Protein AF-A0A0L8GJ36-F1 (afdb_monomer_lite)

Secondary structure (DSSP, 8-state):
------GGG---HHHHHTTSPPHHHHHHHHHHHHHHHHHH-TTSTHHHHTT---S---PPSSPPPPPHHHHHHHHHT-S-HHHHHHHHHHTTSSHHHHHTTS-----

Sequence (107 aa):
MALNVTRRAHLTNEQLYQDLSKVTEKIQQRRMRIAGHCIRHSEEPVCQLVLWQSVEGRISKGRKWLTYVENLLQDSGMANIDKLRACIGDCVNTYMHACMYVVPDWI

pLDDT: mean 77.27, std 16.61, range [36.62, 91.94]

Radius of gyration: 18.23 Å; chains: 1; bounding box: 42×33×50 Å

Foldseek 3Di:
DDDPDDVVVVDDPCRVVPPDDDVVLVVLVVLLVVLLVLCVPVVDPVVVVSQDDDPDDDDDPDDDDQDSNNSNCVSVVHPDSVVSSVCSPVPPDPVCVVPVVPDDDDD

Organism: Octopus bimaculoides (NCBI:txid37653)

Structure (mmCIF, N/CA/C/O backbone):
data_AF-A0A0L8GJ36-F1
#
_entry.id   AF-A0A0L8GJ36-F1
#
loop_
_atom_site.group_PDB
_atom_site.id
_atom_site.type_symbol
_atom_site.label_atom_id
_atom_site.label_alt_id
_atom_site.label_comp_id
_atom_site.label_asym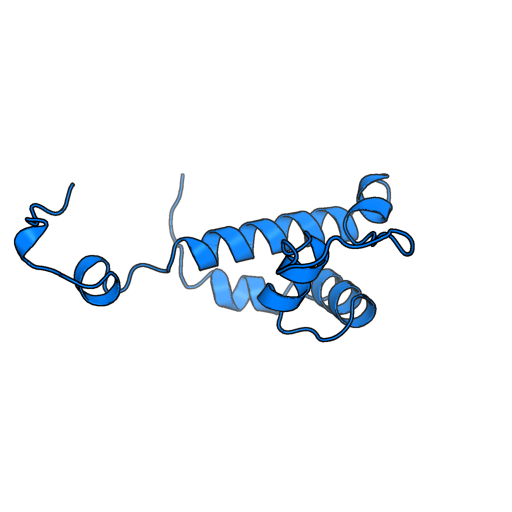_id
_atom_site.label_entity_id
_atom_site.label_seq_id
_atom_site.pdbx_PDB_ins_code
_atom_site.Cartn_x
_atom_site.Cartn_y
_atom_site.Cartn_z
_atom_site.occupancy
_atom_site.B_iso_or_equiv
_atom_site.auth_seq_id
_atom_site.auth_comp_id
_atom_site.auth_asym_id
_atom_site.auth_atom_id
_atom_site.pdbx_PDB_model_num
ATOM 1 N N . MET A 1 1 ? -19.672 17.802 11.481 1.00 48.66 1 MET A N 1
ATOM 2 C CA . MET A 1 1 ? -20.055 17.837 12.911 1.00 48.66 1 MET A CA 1
ATOM 3 C C . MET A 1 1 ? -19.274 16.757 13.645 1.00 48.66 1 MET A C 1
ATOM 5 O O . MET A 1 1 ? -19.136 15.677 13.089 1.00 48.66 1 MET A O 1
ATOM 9 N N . ALA A 1 2 ? -18.708 17.041 14.821 1.00 59.94 2 ALA A N 1
ATOM 10 C CA . ALA A 1 2 ? -17.984 16.042 15.612 1.00 59.94 2 ALA A CA 1
ATOM 11 C C . ALA A 1 2 ? -18.975 15.212 16.444 1.00 59.94 2 ALA A C 1
ATOM 13 O O . ALA A 1 2 ? -19.874 15.778 17.067 1.00 59.94 2 ALA A O 1
ATOM 14 N N . LEU A 1 3 ? -18.829 13.884 16.438 1.00 68.31 3 LEU A N 1
ATOM 15 C CA . LEU A 1 3 ? -19.653 12.979 17.241 1.00 68.31 3 LEU A CA 1
ATOM 16 C C . LEU A 1 3 ? -19.346 13.253 18.723 1.00 68.31 3 LEU A C 1
ATOM 18 O O . LEU A 1 3 ? -18.206 13.100 19.157 1.00 68.31 3 LEU A O 1
ATOM 22 N N . ASN A 1 4 ? -20.336 13.714 19.489 1.00 78.69 4 ASN A N 1
ATOM 23 C CA . ASN A 1 4 ? -20.180 14.118 20.891 1.00 78.69 4 ASN A CA 1
ATOM 24 C C . ASN A 1 4 ? -20.093 12.892 21.821 1.00 78.69 4 ASN A C 1
ATOM 26 O O . ASN A 1 4 ? -20.964 12.656 22.657 1.00 78.69 4 ASN A O 1
ATOM 30 N N . VAL A 1 5 ? -19.078 12.053 21.609 1.00 79.00 5 VAL A N 1
ATOM 31 C CA . VAL A 1 5 ? -18.932 10.748 22.261 1.00 79.00 5 VAL A CA 1
ATOM 32 C C . VAL A 1 5 ? -17.752 10.760 23.216 1.00 79.00 5 VAL A C 1
ATOM 34 O O . VAL A 1 5 ? -16.636 11.149 22.876 1.00 79.00 5 VAL A O 1
ATOM 37 N N . THR A 1 6 ? -18.002 10.315 24.445 1.00 81.25 6 THR A N 1
ATOM 38 C CA . THR A 1 6 ? -16.988 10.286 25.501 1.00 81.25 6 THR A CA 1
ATOM 39 C C . THR A 1 6 ? -16.159 9.007 25.388 1.00 81.25 6 THR A C 1
ATOM 41 O O . THR A 1 6 ? -16.717 7.915 25.336 1.00 81.25 6 THR A O 1
ATOM 44 N N . ARG A 1 7 ? -14.821 9.106 25.445 1.00 76.94 7 ARG A N 1
ATOM 45 C CA . ARG A 1 7 ? -13.879 7.959 25.383 1.00 76.94 7 ARG A CA 1
ATOM 46 C C . ARG A 1 7 ? -14.229 6.808 26.341 1.00 76.94 7 ARG A C 1
ATOM 48 O O . ARG A 1 7 ? -13.999 5.649 26.015 1.00 76.94 7 ARG A O 1
ATOM 55 N N . ARG A 1 8 ? -14.801 7.134 27.508 1.00 81.94 8 ARG A N 1
ATOM 56 C CA . ARG A 1 8 ? -15.252 6.177 28.538 1.00 81.94 8 ARG A CA 1
ATOM 57 C C . ARG A 1 8 ? -16.319 5.194 28.046 1.00 81.94 8 ARG A C 1
ATOM 59 O O . ARG A 1 8 ? -16.503 4.166 28.677 1.00 81.94 8 ARG A O 1
ATOM 66 N N . ALA A 1 9 ? -17.003 5.493 26.943 1.00 83.69 9 ALA A N 1
ATOM 67 C CA . ALA A 1 9 ? -17.990 4.600 26.350 1.00 83.69 9 ALA A CA 1
ATOM 68 C C . ALA A 1 9 ? -17.364 3.380 25.643 1.00 83.69 9 ALA A C 1
ATOM 70 O O . ALA A 1 9 ? -18.102 2.480 25.268 1.00 83.69 9 ALA A O 1
ATOM 71 N N . HIS A 1 10 ? -16.032 3.343 25.456 1.00 82.56 10 HIS A N 1
ATOM 72 C CA . HIS A 1 10 ? -15.301 2.215 24.853 1.00 82.56 10 HIS A CA 1
ATOM 73 C C . HIS A 1 10 ? -15.920 1.692 23.541 1.00 82.56 10 HIS A C 1
ATOM 75 O O . HIS A 1 10 ? -15.911 0.494 23.268 1.00 82.56 10 HIS A O 1
ATOM 81 N N . LEU A 1 11 ? -16.452 2.601 22.720 1.00 86.62 11 LEU A N 1
ATOM 82 C CA . LEU A 1 11 ? -17.079 2.251 21.449 1.00 86.62 11 LEU A CA 1
ATOM 83 C C . LEU A 1 11 ? -16.032 1.794 20.433 1.00 86.62 11 LEU A C 1
ATOM 85 O O . LEU A 1 11 ? -14.940 2.360 20.337 1.00 86.62 11 LEU A O 1
ATOM 89 N N . THR A 1 12 ? -16.388 0.781 19.653 1.00 85.69 12 THR A N 1
ATOM 90 C CA . THR A 1 12 ? -15.574 0.302 18.533 1.00 85.69 12 THR A CA 1
ATOM 91 C C . THR A 1 12 ? -15.684 1.245 17.331 1.00 85.69 12 THR A C 1
ATOM 93 O O . THR A 1 12 ? -16.654 1.991 17.192 1.00 85.69 12 THR A O 1
ATOM 96 N N . ASN A 1 13 ? -14.702 1.199 16.422 1.00 82.50 13 ASN A N 1
ATOM 97 C CA . ASN A 1 13 ? -14.745 1.990 15.184 1.00 82.50 13 ASN A CA 1
ATOM 98 C C . ASN A 1 13 ? -15.981 1.662 14.333 1.00 82.50 13 ASN A C 1
ATOM 100 O O . ASN A 1 13 ? -16.534 2.556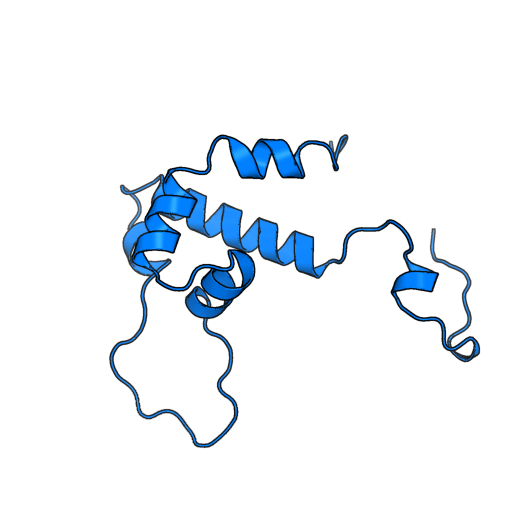 13.705 1.00 82.50 13 ASN A O 1
ATOM 104 N N . GLU A 1 14 ? -16.426 0.405 14.344 1.00 83.69 14 GLU A N 1
ATOM 105 C CA . GLU A 1 14 ? -17.626 -0.044 13.628 1.00 83.69 14 GLU A CA 1
ATOM 106 C C . GLU A 1 14 ? -18.887 0.610 14.202 1.00 83.69 14 GLU A C 1
ATOM 108 O O . GLU A 1 14 ? -19.722 1.107 13.459 1.00 83.69 14 GLU A O 1
ATOM 113 N N . GLN A 1 15 ? -18.988 0.720 15.527 1.00 83.94 15 GLN A N 1
ATOM 114 C CA . GLN A 1 15 ? -20.112 1.399 16.179 1.00 83.94 15 GLN A CA 1
ATOM 115 C C . GLN A 1 15 ? -20.088 2.919 15.982 1.00 83.94 15 GLN A C 1
ATOM 117 O O . GLN A 1 15 ? -21.141 3.549 15.911 1.00 83.94 15 GLN A O 1
ATOM 122 N N . LEU A 1 16 ? -18.893 3.513 15.930 1.00 84.75 16 LEU A N 1
ATOM 123 C CA . LEU A 1 16 ? -18.717 4.961 15.829 1.00 84.75 16 LEU A CA 1
ATOM 124 C C . LEU A 1 16 ? -18.950 5.482 14.407 1.00 84.75 16 LEU A C 1
ATOM 126 O O . LEU A 1 16 ? -19.537 6.547 14.234 1.00 84.75 16 LEU A O 1
ATOM 130 N N . TYR A 1 17 ? -18.455 4.749 13.412 1.00 82.69 17 TYR A N 1
ATOM 131 C CA . TYR A 1 17 ? -18.440 5.180 12.017 1.00 82.69 17 TYR A CA 1
ATOM 132 C C . TYR A 1 17 ? -19.464 4.446 11.143 1.00 82.69 17 TYR A C 1
ATOM 134 O O . TYR A 1 17 ? -19.770 4.947 10.066 1.00 82.69 17 TYR A O 1
ATOM 142 N N . GLN A 1 18 ? -20.037 3.332 11.617 1.00 85.75 18 GLN A N 1
ATOM 143 C CA . GLN A 1 18 ? -21.103 2.576 10.947 1.00 85.75 18 GLN A CA 1
ATOM 144 C C . GLN A 1 18 ? -20.765 2.313 9.470 1.00 85.75 18 GLN A C 1
ATOM 146 O O . GLN A 1 18 ? -19.810 1.594 9.184 1.00 85.75 18 GLN A O 1
ATOM 151 N N . ASP A 1 19 ? -21.503 2.943 8.555 1.00 82.25 19 ASP A N 1
ATOM 152 C CA . ASP A 1 19 ? -21.424 2.734 7.106 1.00 82.25 19 ASP A CA 1
ATOM 153 C C . ASP A 1 19 ? -20.260 3.473 6.426 1.00 82.25 19 ASP A C 1
ATOM 155 O O . ASP A 1 19 ? -20.052 3.351 5.217 1.00 82.25 19 ASP A O 1
ATOM 159 N N . LEU A 1 20 ? -19.482 4.267 7.168 1.00 84.19 20 LEU A N 1
ATOM 160 C CA . LEU A 1 20 ? -18.322 4.950 6.603 1.00 84.19 20 LEU A CA 1
ATOM 161 C C . LEU A 1 20 ? -17.218 3.941 6.270 1.00 84.19 20 LEU A C 1
ATOM 163 O O . LEU A 1 20 ? -16.653 3.283 7.147 1.00 84.19 20 LEU A O 1
ATOM 167 N N . SER A 1 21 ? -16.848 3.910 4.988 1.00 81.81 21 SER A N 1
ATOM 168 C CA . SER A 1 21 ? -15.689 3.173 4.477 1.00 81.81 21 SER A CA 1
ATOM 169 C C . SER A 1 21 ? -14.445 3.457 5.315 1.00 81.81 21 SER A C 1
ATOM 171 O O . SER A 1 21 ? -14.154 4.617 5.648 1.00 81.81 21 SER A O 1
ATOM 173 N N . LYS A 1 22 ? -13.661 2.420 5.617 1.00 84.06 22 LYS A N 1
ATOM 174 C CA . LYS A 1 22 ? -12.440 2.588 6.410 1.00 84.06 22 LYS A CA 1
ATOM 175 C C . LYS A 1 22 ? -11.464 3.492 5.658 1.00 84.06 22 LYS A C 1
ATOM 177 O O . LYS A 1 22 ? -11.268 3.357 4.455 1.00 84.06 22 LYS A O 1
ATOM 182 N N . VAL A 1 23 ? -10.755 4.365 6.379 1.00 87.12 23 VAL A N 1
ATOM 183 C CA . VAL A 1 23 ? -9.701 5.217 5.782 1.00 87.12 23 VAL A CA 1
ATOM 184 C C . VAL A 1 23 ? -8.663 4.375 5.032 1.00 87.12 23 VAL A C 1
ATOM 186 O O . VAL A 1 23 ? -8.136 4.807 4.007 1.00 87.12 23 VAL A O 1
ATOM 189 N N . THR A 1 24 ? -8.413 3.153 5.508 1.00 87.12 24 THR A N 1
ATOM 190 C CA . THR A 1 24 ? -7.555 2.177 4.839 1.00 87.12 24 THR A CA 1
ATOM 191 C C . THR A 1 24 ? -7.992 1.931 3.398 1.00 87.12 24 THR A C 1
ATOM 193 O O . THR A 1 24 ? -7.144 2.022 2.524 1.00 87.12 24 THR A O 1
ATOM 196 N N . GLU A 1 25 ? -9.281 1.748 3.109 1.00 86.56 25 GLU A N 1
ATOM 197 C CA . GLU A 1 25 ? -9.774 1.528 1.739 1.00 86.56 25 GLU A CA 1
ATOM 198 C C . GLU A 1 25 ? -9.416 2.702 0.821 1.00 86.56 25 GLU A C 1
ATOM 200 O O . GLU A 1 25 ? -8.913 2.513 -0.284 1.00 86.56 25 GLU A O 1
ATOM 205 N N . LYS A 1 26 ? -9.556 3.939 1.312 1.00 87.06 26 LYS A N 1
ATOM 206 C CA . LYS A 1 26 ? -9.166 5.140 0.560 1.00 87.06 26 LYS A CA 1
ATOM 207 C C . LYS A 1 26 ? -7.657 5.204 0.308 1.00 87.06 26 LYS A C 1
ATOM 209 O O . LYS A 1 26 ? -7.225 5.664 -0.750 1.00 87.06 26 LYS A O 1
ATOM 214 N N . ILE A 1 27 ? -6.841 4.755 1.262 1.00 90.31 27 ILE A N 1
ATOM 215 C CA . ILE A 1 27 ? -5.384 4.651 1.093 1.00 90.31 27 ILE A CA 1
ATOM 216 C C . ILE A 1 27 ? -5.052 3.593 0.033 1.00 90.31 27 ILE A C 1
ATOM 218 O O . ILE A 1 27 ? -4.263 3.877 -0.868 1.00 90.31 27 ILE A O 1
ATOM 222 N N . GLN A 1 28 ? -5.687 2.421 0.091 1.00 90.00 28 GLN A N 1
ATOM 223 C CA . GLN A 1 28 ? -5.509 1.335 -0.878 1.00 90.00 28 GLN A CA 1
ATOM 224 C C . GLN A 1 28 ? -5.874 1.790 -2.293 1.00 90.00 28 GLN A C 1
ATOM 226 O O . GLN A 1 28 ? -5.067 1.675 -3.216 1.00 90.00 28 GLN A O 1
ATOM 231 N N . GLN A 1 29 ? -7.035 2.431 -2.451 1.00 87.06 29 GLN A N 1
ATOM 232 C CA . GLN A 1 29 ? -7.479 3.013 -3.719 1.00 87.06 29 GLN A CA 1
ATOM 233 C C . GLN A 1 29 ? -6.469 4.020 -4.280 1.00 87.06 29 GLN A C 1
ATOM 235 O O . GLN A 1 29 ? -6.141 3.981 -5.466 1.00 87.06 29 GLN A O 1
ATOM 240 N N . ARG A 1 30 ? -5.938 4.920 -3.441 1.00 89.62 30 ARG A N 1
ATOM 241 C CA . ARG A 1 30 ? -4.934 5.909 -3.865 1.00 89.62 30 ARG A CA 1
ATOM 242 C C . ARG A 1 30 ? -3.630 5.249 -4.307 1.00 89.62 30 ARG A C 1
ATOM 244 O O . ARG A 1 30 ? -3.088 5.644 -5.337 1.00 89.62 30 ARG A O 1
ATOM 251 N N . ARG A 1 31 ? -3.151 4.236 -3.573 1.00 91.50 31 ARG A N 1
ATOM 252 C CA . ARG A 1 31 ? -1.952 3.470 -3.949 1.00 91.50 31 ARG A CA 1
ATOM 253 C C . ARG A 1 31 ? -2.133 2.799 -5.308 1.00 91.50 31 ARG A C 1
ATOM 255 O O . ARG A 1 31 ? -1.288 2.990 -6.179 1.00 91.50 31 ARG A O 1
ATOM 262 N N . MET A 1 32 ? -3.258 2.114 -5.510 1.00 88.06 32 MET A N 1
ATOM 263 C CA . MET A 1 32 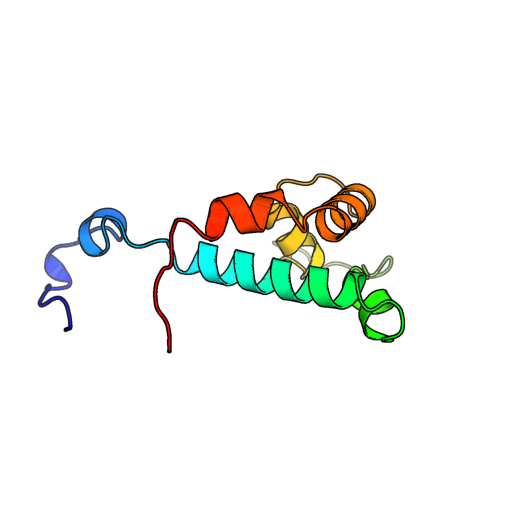? -3.585 1.447 -6.773 1.00 88.06 32 MET A CA 1
ATOM 264 C C . MET A 1 32 ? -3.731 2.439 -7.934 1.00 88.06 32 MET A C 1
ATOM 266 O O . MET A 1 32 ? -3.240 2.184 -9.033 1.00 88.06 32 MET A O 1
ATOM 270 N N . ARG A 1 33 ? -4.343 3.607 -7.698 1.00 88.50 33 ARG A N 1
ATOM 271 C CA . ARG A 1 33 ? -4.508 4.648 -8.724 1.00 88.50 33 ARG A CA 1
ATOM 272 C C . ARG A 1 33 ? -3.170 5.216 -9.194 1.00 88.50 33 ARG A C 1
ATOM 274 O O . ARG A 1 33 ? -2.997 5.390 -10.399 1.00 88.50 33 ARG A O 1
ATOM 281 N N . ILE A 1 34 ? -2.242 5.480 -8.271 1.00 88.62 34 ILE A N 1
ATOM 282 C CA . ILE A 1 34 ? -0.889 5.956 -8.600 1.00 88.62 34 ILE A CA 1
ATOM 283 C C . ILE A 1 34 ? -0.124 4.879 -9.371 1.00 88.62 34 ILE A C 1
ATOM 285 O O . ILE A 1 34 ? 0.364 5.159 -10.462 1.00 88.62 34 ILE A O 1
ATOM 289 N N . ALA A 1 35 ? -0.090 3.641 -8.864 1.00 89.81 35 ALA A N 1
ATOM 290 C CA . ALA A 1 35 ? 0.591 2.533 -9.534 1.00 89.81 35 ALA A CA 1
ATOM 291 C C . ALA A 1 35 ? 0.066 2.324 -10.963 1.00 89.81 35 ALA A C 1
ATOM 293 O O . ALA A 1 35 ? 0.847 2.193 -11.903 1.00 89.81 35 ALA A O 1
ATOM 294 N N . GLY A 1 36 ? -1.256 2.379 -11.150 1.00 87.88 36 GLY A N 1
ATOM 295 C CA . GLY A 1 36 ? -1.857 2.267 -12.475 1.00 87.88 36 GLY A CA 1
ATOM 296 C C . GLY A 1 36 ? -1.593 3.448 -13.386 1.00 87.88 36 GLY A C 1
ATOM 297 O O . GLY A 1 36 ? -1.390 3.250 -14.579 1.00 87.88 36 GLY A O 1
ATOM 298 N N . HIS A 1 37 ? -1.553 4.668 -12.855 1.00 87.06 37 HIS A N 1
ATOM 299 C CA . HIS A 1 37 ? -1.158 5.826 -13.648 1.00 87.06 37 HIS A CA 1
ATOM 300 C C . HIS A 1 37 ? 0.271 5.661 -14.179 1.00 87.06 37 HIS A C 1
ATOM 302 O O . HIS A 1 37 ? 0.468 5.786 -15.385 1.00 87.06 37 HIS A O 1
ATOM 308 N N . CYS A 1 38 ? 1.221 5.285 -13.319 1.00 89.00 38 CYS A N 1
ATOM 309 C CA . CYS A 1 38 ? 2.613 5.067 -13.711 1.00 89.00 38 CYS A CA 1
ATOM 310 C C . CYS A 1 38 ? 2.777 3.929 -14.726 1.00 89.00 38 CYS A C 1
ATOM 312 O O . CYS A 1 38 ? 3.589 4.052 -15.628 1.00 89.00 38 CYS A O 1
ATOM 314 N N . ILE A 1 39 ? 2.016 2.834 -14.612 1.00 87.94 39 ILE A N 1
ATOM 315 C CA . ILE A 1 39 ? 2.110 1.702 -15.555 1.00 87.94 39 ILE A CA 1
ATOM 316 C C . ILE A 1 39 ? 1.534 2.052 -16.933 1.00 87.94 39 ILE A C 1
ATOM 318 O O . ILE A 1 39 ? 2.031 1.556 -17.942 1.00 87.94 39 ILE A O 1
ATOM 322 N N . ARG A 1 40 ? 0.498 2.897 -16.987 1.00 83.62 40 ARG A N 1
ATOM 323 C CA . ARG A 1 40 ? -0.108 3.336 -18.254 1.00 83.62 40 ARG A CA 1
ATOM 324 C C . ARG A 1 40 ? 0.745 4.356 -19.009 1.00 83.62 40 ARG A C 1
ATOM 326 O O . ARG A 1 40 ? 0.701 4.358 -20.231 1.00 83.62 40 ARG A O 1
ATOM 333 N N . HIS A 1 41 ? 1.507 5.180 -18.295 1.00 87.06 41 HIS A N 1
ATOM 334 C CA . HIS A 1 41 ? 2.395 6.190 -18.876 1.00 87.06 41 HIS A CA 1
ATOM 335 C C . HIS A 1 41 ? 3.816 5.624 -18.942 1.00 87.06 41 HIS A C 1
ATOM 337 O O . HIS A 1 41 ? 4.689 5.966 -18.144 1.00 87.06 41 HIS A O 1
ATOM 343 N N . SER A 1 42 ? 4.020 4.673 -19.857 1.00 83.75 42 SER A N 1
ATOM 344 C CA . SER A 1 42 ? 5.302 3.973 -20.036 1.00 83.75 42 SER A CA 1
ATOM 345 C C . SER A 1 42 ? 6.452 4.879 -20.496 1.00 83.75 42 SER A C 1
ATOM 347 O O . SER A 1 42 ? 7.616 4.501 -20.382 1.00 83.75 42 SER A O 1
ATOM 349 N N . GLU A 1 43 ? 6.121 6.066 -20.998 1.00 88.62 43 GLU A N 1
ATOM 350 C CA . GLU A 1 43 ? 7.030 7.148 -21.364 1.00 88.62 43 GLU A CA 1
ATOM 351 C C . GLU A 1 43 ? 7.730 7.781 -20.154 1.00 88.62 43 GLU A C 1
ATOM 353 O O . GLU A 1 43 ? 8.824 8.326 -20.293 1.00 88.62 43 GLU A O 1
ATOM 358 N N . GLU A 1 44 ? 7.142 7.670 -18.961 1.00 87.88 44 GLU A N 1
ATOM 359 C CA . GLU A 1 44 ? 7.716 8.211 -17.735 1.00 87.88 44 GLU A CA 1
ATOM 360 C C . GLU A 1 44 ? 8.707 7.216 -17.104 1.00 87.88 44 GLU A C 1
ATOM 362 O O . GLU A 1 44 ? 8.387 6.032 -16.926 1.00 87.88 44 GLU A O 1
ATOM 367 N N . PRO A 1 45 ? 9.884 7.670 -16.628 1.00 86.44 45 PRO A N 1
ATOM 368 C CA . PRO A 1 45 ? 10.866 6.796 -15.975 1.00 86.44 45 PRO A CA 1
ATOM 369 C C . PRO A 1 45 ? 10.313 6.143 -14.697 1.00 86.44 45 PRO A C 1
ATOM 371 O O . PRO A 1 45 ? 10.761 5.074 -14.277 1.00 86.44 45 PRO A O 1
ATOM 374 N N . VAL A 1 46 ? 9.286 6.749 -14.094 1.00 86.81 46 VAL A N 1
ATOM 375 C CA . VAL A 1 46 ? 8.597 6.228 -12.908 1.00 86.81 46 VAL A CA 1
ATOM 376 C C . VAL A 1 46 ? 7.933 4.873 -13.184 1.00 86.81 46 VAL A C 1
ATOM 378 O O . VAL A 1 46 ? 7.871 4.046 -12.275 1.00 86.81 46 VAL A O 1
ATOM 381 N N . CYS A 1 47 ? 7.506 4.586 -14.422 1.00 86.88 47 CYS A N 1
ATOM 382 C CA . CYS A 1 47 ? 6.916 3.294 -14.790 1.00 86.88 47 CYS A CA 1
ATOM 383 C C . CYS A 1 47 ? 7.844 2.111 -14.462 1.00 86.88 47 CYS A C 1
ATOM 385 O O . CYS A 1 47 ? 7.376 1.036 -14.077 1.00 86.88 47 CYS A O 1
ATOM 387 N N . GLN A 1 48 ? 9.159 2.300 -14.605 1.00 85.38 48 GLN A N 1
ATOM 388 C CA . GLN A 1 48 ? 10.158 1.263 -14.338 1.00 85.38 48 GLN A CA 1
ATOM 389 C C . GLN A 1 48 ? 10.427 1.091 -12.837 1.00 85.38 48 GLN A C 1
ATOM 391 O O . GLN A 1 48 ? 10.757 -0.004 -12.389 1.00 85.38 48 GLN A O 1
ATOM 396 N N . LEU A 1 49 ? 10.244 2.160 -12.056 1.00 89.00 49 LEU A N 1
ATOM 397 C CA . LEU A 1 49 ? 10.548 2.201 -10.625 1.00 89.00 49 LEU A CA 1
ATOM 398 C C . LEU A 1 49 ? 9.358 1.802 -9.740 1.00 89.00 49 LEU A C 1
ATOM 400 O O . LEU A 1 49 ? 9.561 1.301 -8.638 1.00 89.00 49 LEU A O 1
ATOM 404 N N . VAL A 1 50 ? 8.116 1.990 -10.199 1.00 89.81 50 VAL A N 1
ATOM 405 C CA . VAL A 1 50 ? 6.917 1.858 -9.348 1.00 89.81 50 VAL A CA 1
ATOM 406 C C . VAL A 1 50 ? 6.682 0.434 -8.820 1.00 89.81 50 VAL A C 1
ATOM 408 O O . VAL A 1 50 ? 6.166 0.261 -7.718 1.00 89.81 50 VAL A O 1
ATOM 411 N N . LEU A 1 51 ? 7.077 -0.585 -9.592 1.00 89.00 51 LEU A N 1
ATOM 412 C CA . LEU A 1 51 ? 7.011 -2.005 -9.214 1.00 89.00 51 LEU A CA 1
ATOM 413 C C . LEU A 1 51 ? 8.395 -2.609 -8.946 1.00 89.00 51 LEU A C 1
ATOM 415 O O . LEU A 1 51 ? 8.532 -3.830 -8.864 1.00 89.00 51 LEU A O 1
ATOM 419 N N . TRP A 1 52 ? 9.429 -1.777 -8.837 1.00 89.31 52 TRP A N 1
ATOM 420 C CA . TRP A 1 52 ? 10.783 -2.261 -8.626 1.00 89.31 52 TRP A CA 1
ATOM 421 C C . TRP A 1 52 ? 10.936 -2.857 -7.220 1.00 89.31 52 TRP A C 1
ATOM 423 O O . TRP A 1 52 ? 10.513 -2.267 -6.223 1.00 89.31 52 TRP A O 1
ATOM 433 N N . GLN A 1 53 ? 11.564 -4.029 -7.141 1.00 84.75 53 GLN A N 1
ATOM 434 C CA . GLN A 1 53 ? 11.958 -4.664 -5.887 1.00 84.75 53 GLN A CA 1
ATOM 435 C C . GLN A 1 53 ? 13.473 -4.843 -5.863 1.00 84.75 53 GLN A C 1
ATOM 437 O O . GLN A 1 53 ? 14.071 -5.297 -6.839 1.00 84.75 53 GLN A O 1
ATOM 442 N N . SER A 1 54 ? 14.095 -4.521 -4.729 1.00 80.69 54 SER A N 1
ATOM 443 C CA . SER A 1 54 ? 15.512 -4.802 -4.518 1.00 80.69 54 SER A CA 1
ATOM 444 C C . SER A 1 54 ? 15.727 -6.313 -4.426 1.00 80.69 54 SER A C 1
ATOM 446 O O . SER A 1 54 ? 15.203 -6.958 -3.517 1.00 80.69 54 SER A O 1
ATOM 448 N N . VAL A 1 55 ? 16.533 -6.867 -5.329 1.00 77.06 55 VAL A N 1
ATOM 449 C CA . VAL A 1 55 ? 16.942 -8.283 -5.294 1.00 77.06 55 VAL A CA 1
ATOM 450 C C . VAL A 1 55 ? 17.944 -8.541 -4.157 1.00 77.06 55 VAL A C 1
ATOM 452 O O . VAL A 1 55 ? 18.060 -9.656 -3.655 1.00 77.06 55 VAL A O 1
ATOM 455 N N . GLU A 1 56 ? 18.639 -7.495 -3.704 1.00 74.75 56 GLU A N 1
ATOM 456 C CA . GLU A 1 56 ? 19.804 -7.603 -2.832 1.00 74.75 56 GLU A CA 1
ATOM 457 C C . GLU A 1 56 ? 19.621 -6.832 -1.519 1.00 74.75 56 GLU A C 1
ATOM 459 O O . GLU A 1 56 ? 19.107 -5.714 -1.490 1.00 74.75 56 GLU A O 1
ATOM 464 N N . GLY A 1 57 ? 20.075 -7.430 -0.414 1.00 71.69 57 GLY A N 1
ATOM 465 C CA . GLY A 1 57 ? 20.132 -6.779 0.893 1.00 71.69 57 GLY A CA 1
ATOM 466 C C . GLY A 1 57 ? 20.148 -7.769 2.056 1.00 71.69 57 GLY A C 1
ATOM 467 O O . GLY A 1 57 ? 19.445 -8.780 2.055 1.00 71.69 57 GLY A O 1
ATOM 468 N N . ARG A 1 58 ? 20.935 -7.474 3.097 1.00 73.50 58 ARG A N 1
ATOM 469 C CA . ARG A 1 58 ? 20.814 -8.175 4.383 1.00 73.50 58 ARG A CA 1
ATOM 470 C C . ARG A 1 58 ? 19.592 -7.626 5.103 1.00 73.50 58 ARG A C 1
ATOM 472 O O . ARG A 1 58 ? 19.596 -6.472 5.520 1.00 73.50 58 ARG A O 1
ATOM 479 N N . ILE A 1 59 ? 18.557 -8.443 5.275 1.00 67.75 59 ILE A N 1
ATOM 480 C CA . ILE A 1 59 ? 17.425 -8.028 6.101 1.00 67.75 59 ILE A CA 1
ATOM 481 C C . ILE A 1 59 ? 17.803 -8.148 7.581 1.00 67.75 59 ILE A C 1
ATOM 483 O O . ILE A 1 59 ? 18.359 -9.161 8.011 1.00 67.75 59 ILE A O 1
ATOM 487 N N . SER A 1 60 ? 17.499 -7.109 8.362 1.00 72.12 60 SER A N 1
ATOM 488 C CA . SER A 1 60 ? 17.626 -7.147 9.815 1.00 72.12 60 SER A CA 1
ATOM 489 C C . SER A 1 60 ? 16.743 -8.244 10.425 1.00 72.12 60 SER A C 1
ATOM 491 O O . SER A 1 60 ? 15.701 -8.623 9.884 1.00 72.12 60 SER A O 1
ATOM 493 N N . LYS A 1 61 ? 17.168 -8.779 11.573 1.00 79.69 61 LYS A N 1
ATOM 494 C CA . LYS A 1 61 ? 16.371 -9.749 12.331 1.00 79.69 61 LYS A CA 1
ATOM 495 C C . LYS A 1 61 ? 15.161 -9.029 12.944 1.00 79.69 61 LYS A C 1
ATOM 497 O O . LYS A 1 61 ? 15.346 -8.096 13.718 1.00 79.69 61 LYS A O 1
ATOM 502 N N . GLY A 1 62 ? 13.943 -9.455 12.603 1.00 81.12 62 GLY A N 1
ATOM 503 C CA . GLY A 1 62 ? 12.689 -8.877 13.107 1.00 81.12 62 GLY A CA 1
ATOM 504 C C . GLY A 1 62 ? 11.564 -8.865 12.066 1.00 81.12 62 GLY A C 1
ATOM 505 O O . GLY A 1 62 ? 11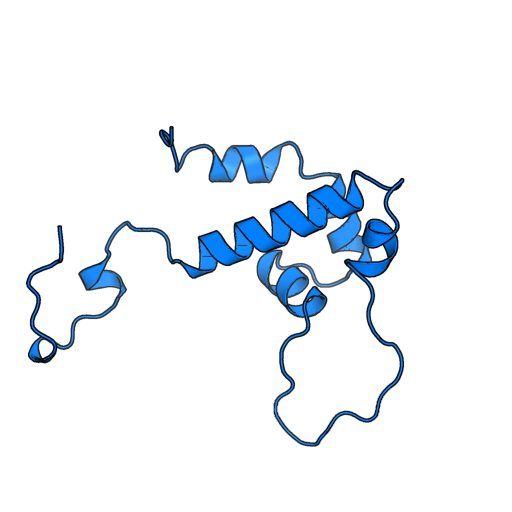.724 -9.378 10.957 1.00 81.12 62 GLY A O 1
ATOM 506 N N . ARG A 1 63 ? 10.409 -8.277 12.418 1.00 79.19 63 ARG A N 1
ATOM 507 C CA . ARG A 1 63 ? 9.303 -8.063 11.470 1.00 79.19 63 ARG A CA 1
ATOM 508 C C . ARG A 1 63 ? 9.706 -6.985 10.467 1.00 79.19 63 ARG A C 1
ATOM 510 O O . ARG A 1 63 ? 9.989 -5.856 10.857 1.00 79.19 63 ARG A O 1
ATOM 517 N N . LYS A 1 64 ? 9.713 -7.335 9.182 1.00 80.56 64 LYS A N 1
ATOM 518 C CA . LYS A 1 64 ? 9.999 -6.382 8.106 1.00 80.56 64 LYS A CA 1
ATOM 519 C C . LYS A 1 64 ? 8.848 -5.389 7.952 1.00 80.56 64 LYS A C 1
ATOM 521 O O . LYS A 1 64 ? 7.681 -5.757 8.106 1.00 80.56 64 LYS A O 1
ATOM 526 N N . TRP A 1 65 ? 9.188 -4.147 7.626 1.00 82.62 65 TRP A N 1
ATOM 527 C CA . TRP A 1 65 ? 8.218 -3.180 7.123 1.00 82.62 65 TRP A CA 1
ATOM 528 C C . TRP A 1 65 ? 7.762 -3.611 5.731 1.00 82.62 65 TRP A C 1
ATOM 530 O O . TRP A 1 65 ? 8.591 -4.044 4.933 1.00 82.62 65 TRP A O 1
ATOM 540 N N . LEU A 1 66 ? 6.462 -3.486 5.456 1.00 87.38 66 LEU A N 1
ATOM 541 C CA . LEU A 1 66 ? 5.924 -3.765 4.128 1.00 87.38 66 LEU A CA 1
ATOM 542 C C . LEU A 1 66 ? 6.443 -2.718 3.147 1.00 87.38 66 LEU A C 1
ATOM 544 O O . LEU A 1 66 ? 6.210 -1.518 3.316 1.00 87.38 66 LEU A O 1
ATOM 548 N N . THR A 1 67 ? 7.122 -3.182 2.109 1.00 89.38 67 THR A N 1
ATOM 549 C CA . THR A 1 67 ? 7.517 -2.370 0.962 1.00 89.38 67 THR A CA 1
ATOM 550 C C . THR A 1 67 ? 6.289 -1.895 0.187 1.00 89.38 67 THR A C 1
ATOM 552 O O . THR A 1 67 ? 5.170 -2.389 0.359 1.00 89.38 67 THR A O 1
ATOM 555 N N . TYR A 1 68 ? 6.472 -0.907 -0.687 1.00 90.12 68 TYR A N 1
ATOM 556 C CA . TYR A 1 68 ? 5.375 -0.402 -1.511 1.00 90.12 68 TYR A CA 1
ATOM 557 C C . TYR A 1 68 ? 4.758 -1.504 -2.391 1.00 90.12 68 TYR A C 1
ATOM 559 O O . TYR A 1 68 ? 3.537 -1.625 -2.449 1.00 90.12 68 TYR A O 1
ATOM 567 N N . VAL A 1 69 ? 5.585 -2.370 -2.985 1.00 90.81 69 VAL A N 1
ATOM 568 C CA . VAL A 1 69 ? 5.110 -3.484 -3.818 1.00 90.81 69 VAL A CA 1
ATOM 569 C C . VAL A 1 69 ? 4.377 -4.541 -2.987 1.00 90.81 69 VAL A C 1
ATOM 571 O O . VAL A 1 69 ? 3.326 -5.013 -3.405 1.00 90.81 69 VAL A O 1
ATOM 574 N N . GLU A 1 70 ? 4.862 -4.873 -1.787 1.00 90.38 70 GLU A N 1
ATOM 575 C CA . GLU A 1 70 ? 4.152 -5.793 -0.883 1.00 90.38 70 GLU A CA 1
ATOM 576 C C . GLU A 1 70 ? 2.793 -5.233 -0.445 1.00 90.38 70 GLU A C 1
ATOM 578 O O . GLU A 1 70 ? 1.814 -5.974 -0.392 1.00 90.38 70 GLU A O 1
ATOM 583 N N . ASN A 1 71 ? 2.701 -3.921 -0.198 1.00 91.94 71 ASN A N 1
ATOM 584 C CA . ASN A 1 71 ? 1.420 -3.266 0.060 1.00 91.94 71 ASN A CA 1
ATOM 585 C C . ASN A 1 71 ? 0.470 -3.387 -1.141 1.00 91.94 71 ASN A C 1
ATOM 587 O O . ASN A 1 71 ? -0.703 -3.680 -0.948 1.00 91.94 71 ASN A O 1
ATOM 591 N N . LEU A 1 72 ? 0.956 -3.196 -2.372 1.00 90.94 72 LEU A N 1
ATOM 592 C CA . LEU A 1 72 ? 0.130 -3.348 -3.576 1.00 90.94 72 LEU A CA 1
ATOM 593 C C . LEU A 1 72 ? -0.330 -4.797 -3.792 1.00 90.94 72 LEU A C 1
ATOM 595 O O . LEU A 1 72 ? -1.473 -5.023 -4.185 1.00 90.94 72 LEU A O 1
ATOM 599 N N . LEU A 1 73 ? 0.525 -5.784 -3.514 1.00 90.69 73 LEU A N 1
ATOM 600 C CA . LEU A 1 73 ? 0.153 -7.203 -3.560 1.00 90.69 73 LEU A CA 1
ATOM 601 C C . LEU A 1 73 ? -0.922 -7.526 -2.514 1.00 90.69 73 LEU A C 1
ATOM 603 O O . LEU A 1 73 ? -1.909 -8.182 -2.836 1.00 90.69 73 LEU A O 1
ATOM 607 N N . GLN A 1 74 ? -0.780 -7.004 -1.292 1.00 90.38 74 GLN A N 1
ATOM 608 C CA . GLN A 1 74 ? -1.778 -7.174 -0.237 1.00 90.38 74 GLN A CA 1
ATOM 609 C C . GLN A 1 74 ? -3.107 -6.482 -0.579 1.00 90.38 74 GLN A C 1
ATOM 611 O O . GLN A 1 74 ? -4.166 -7.061 -0.354 1.00 90.38 74 GLN A O 1
ATOM 616 N N . ASP A 1 75 ? -3.058 -5.273 -1.142 1.00 89.44 75 ASP A N 1
ATOM 617 C CA . ASP A 1 75 ? 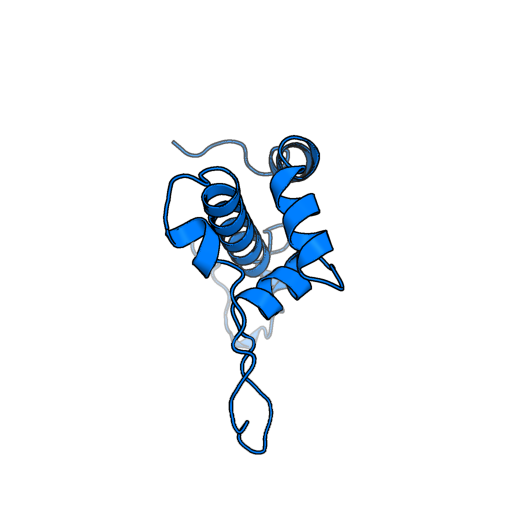-4.246 -4.492 -1.507 1.00 89.44 75 ASP A CA 1
ATOM 618 C C . ASP A 1 75 ? -5.015 -5.114 -2.681 1.00 89.44 75 ASP A C 1
ATOM 620 O O . ASP A 1 75 ? -6.241 -5.051 -2.727 1.00 89.44 75 ASP A O 1
ATOM 624 N N . SER A 1 76 ? -4.299 -5.718 -3.631 1.00 85.62 76 SER A N 1
ATOM 625 C CA . SER A 1 76 ? -4.882 -6.376 -4.808 1.00 85.62 76 SER A CA 1
ATOM 626 C C . SER A 1 76 ? -5.231 -7.851 -4.587 1.00 85.62 76 SER A C 1
ATOM 628 O O . SER A 1 76 ? -5.910 -8.446 -5.421 1.00 85.62 76 SER A O 1
ATOM 630 N N . GLY A 1 77 ? -4.747 -8.462 -3.501 1.00 87.44 77 GLY A N 1
ATOM 631 C CA . GLY A 1 77 ? -4.860 -9.902 -3.260 1.00 87.44 77 GLY A CA 1
ATOM 632 C C . GLY A 1 77 ? -4.037 -10.763 -4.229 1.00 87.44 77 GLY A C 1
ATOM 633 O O . GLY A 1 77 ? -4.281 -11.964 -4.344 1.00 87.44 77 GLY A O 1
ATOM 634 N N . MET A 1 78 ? -3.080 -10.172 -4.950 1.00 86.38 78 MET A N 1
ATOM 635 C CA . MET A 1 78 ? -2.287 -10.864 -5.966 1.00 86.38 78 MET A CA 1
ATOM 636 C C . MET A 1 78 ? -1.059 -11.541 -5.358 1.00 86.38 78 MET A C 1
ATOM 638 O O . MET A 1 78 ? -0.389 -10.997 -4.486 1.00 86.38 78 MET A O 1
ATOM 642 N N . ALA A 1 79 ? -0.718 -12.724 -5.875 1.00 85.88 79 ALA A N 1
ATOM 643 C CA . ALA A 1 79 ? 0.437 -13.494 -5.406 1.00 85.88 79 ALA A CA 1
ATOM 644 C C . ALA A 1 79 ? 1.764 -13.124 -6.097 1.00 85.88 79 ALA A C 1
ATOM 646 O O . ALA A 1 79 ? 2.824 -13.471 -5.588 1.00 85.88 79 ALA A O 1
ATOM 647 N N . ASN A 1 80 ? 1.724 -12.472 -7.266 1.00 88.81 80 ASN A N 1
ATOM 648 C CA . ASN A 1 80 ? 2.920 -12.158 -8.055 1.00 88.81 80 ASN A CA 1
ATOM 649 C C . ASN A 1 80 ? 2.820 -10.770 -8.714 1.00 88.81 80 ASN A C 1
ATOM 651 O O . ASN A 1 80 ? 1.731 -10.329 -9.087 1.00 88.81 80 ASN A O 1
ATOM 655 N N . ILE A 1 81 ? 3.972 -10.123 -8.901 1.00 88.31 81 ILE A N 1
ATOM 656 C CA . ILE A 1 81 ? 4.145 -8.801 -9.513 1.00 88.31 81 ILE A CA 1
ATOM 657 C C . ILE A 1 81 ? 3.726 -8.810 -10.985 1.00 88.31 81 ILE A C 1
ATOM 659 O O . ILE A 1 81 ? 3.104 -7.855 -11.435 1.00 88.31 81 ILE A O 1
ATOM 663 N N . ASP A 1 82 ? 3.985 -9.885 -11.734 1.00 87.88 82 ASP A N 1
ATOM 664 C CA . ASP A 1 82 ? 3.581 -9.956 -13.149 1.00 87.88 82 ASP A CA 1
ATOM 665 C C . ASP A 1 82 ? 2.056 -9.934 -13.297 1.00 87.88 82 ASP A C 1
ATOM 667 O O . ASP A 1 82 ? 1.498 -9.197 -14.111 1.00 87.88 82 ASP A O 1
ATOM 671 N N . LYS A 1 83 ? 1.367 -10.692 -12.432 1.00 85.06 83 LYS A N 1
ATOM 672 C CA . LYS A 1 83 ? -0.101 -10.702 -12.352 1.00 85.06 83 LYS A CA 1
ATOM 673 C C . LYS A 1 83 ? -0.637 -9.356 -11.881 1.00 85.06 83 LYS A C 1
ATOM 675 O O . LYS A 1 83 ? -1.637 -8.885 -12.410 1.00 85.06 83 LYS A O 1
ATOM 680 N N . LEU A 1 84 ? 0.041 -8.727 -10.921 1.00 87.75 84 LEU A N 1
ATOM 681 C CA . LEU A 1 84 ? -0.274 -7.377 -10.465 1.00 87.75 84 LEU A CA 1
ATOM 682 C C . LEU A 1 84 ? -0.153 -6.362 -11.611 1.00 87.75 84 LEU A C 1
ATOM 684 O O . LEU A 1 84 ? -1.044 -5.538 -11.784 1.00 87.75 84 LEU A O 1
ATOM 688 N N . ARG A 1 85 ? 0.910 -6.435 -12.418 1.00 87.00 85 ARG A N 1
ATOM 689 C CA . ARG A 1 85 ? 1.147 -5.534 -13.551 1.00 87.00 85 ARG A CA 1
ATOM 690 C C . ARG A 1 85 ? 0.070 -5.684 -14.622 1.00 87.00 85 ARG A C 1
ATOM 692 O O . ARG A 1 85 ? -0.465 -4.671 -15.061 1.00 87.00 85 ARG A O 1
ATOM 699 N N . ALA A 1 86 ? -0.271 -6.921 -14.987 1.00 84.19 86 ALA A N 1
ATOM 700 C CA . ALA A 1 86 ? -1.372 -7.203 -15.907 1.00 84.19 86 ALA A CA 1
ATOM 701 C C . ALA A 1 86 ? -2.704 -6.687 -15.343 1.00 84.19 86 ALA A C 1
ATOM 703 O O . ALA A 1 86 ? -3.378 -5.890 -15.981 1.00 84.19 86 ALA A O 1
ATOM 704 N N . CYS A 1 87 ? -3.019 -7.015 -14.085 1.00 81.31 87 CYS A N 1
ATOM 705 C CA . CYS A 1 87 ? -4.241 -6.567 -13.422 1.00 81.31 87 CYS A CA 1
ATOM 706 C C . CYS A 1 87 ? -4.363 -5.038 -13.393 1.00 81.31 87 CYS A C 1
ATOM 708 O O . CYS A 1 87 ? -5.417 -4.500 -13.710 1.00 81.31 87 CYS A O 1
ATOM 710 N N . ILE A 1 88 ? -3.306 -4.318 -13.016 1.00 81.44 88 ILE A N 1
ATOM 711 C CA . ILE A 1 88 ? -3.328 -2.854 -12.945 1.00 81.44 88 ILE A CA 1
ATOM 712 C C . ILE A 1 88 ? -3.427 -2.218 -14.347 1.00 81.44 88 ILE A C 1
ATOM 714 O O . ILE A 1 88 ? -4.041 -1.157 -14.490 1.00 81.44 88 ILE A O 1
ATOM 718 N N . GLY A 1 89 ? -2.838 -2.855 -15.365 1.00 72.31 89 GLY A N 1
ATOM 719 C CA . GLY A 1 89 ? -2.950 -2.444 -16.767 1.00 72.31 89 GLY A CA 1
ATOM 720 C C . GLY A 1 89 ? -4.353 -2.659 -17.344 1.00 72.31 89 GLY A C 1
ATOM 721 O O . GLY A 1 89 ? -4.891 -1.755 -17.979 1.00 72.31 89 GLY A O 1
ATOM 722 N N . ASP A 1 90 ? -4.965 -3.808 -17.050 1.00 65.75 90 ASP A N 1
ATOM 723 C CA . ASP A 1 90 ? -6.270 -4.230 -17.576 1.00 65.75 90 ASP A CA 1
ATOM 724 C C . ASP A 1 90 ? -7.455 -3.599 -16.819 1.00 65.75 90 ASP A C 1
ATOM 726 O O . ASP A 1 90 ? -8.546 -3.414 -17.366 1.00 65.75 90 ASP A O 1
ATOM 730 N N . CYS A 1 91 ? -7.269 -3.224 -15.548 1.00 52.88 91 CYS A N 1
ATOM 731 C CA . CYS A 1 91 ? -8.310 -2.636 -14.702 1.00 52.88 91 CYS A CA 1
ATOM 732 C C . CYS A 1 91 ? -8.553 -1.146 -14.999 1.00 52.88 91 CYS A C 1
ATOM 734 O O . CYS A 1 91 ? -8.379 -0.287 -14.134 1.00 52.88 91 CYS A O 1
ATOM 736 N N . VAL A 1 92 ? -9.026 -0.839 -16.206 1.00 50.41 92 VAL A N 1
ATOM 737 C CA . VAL A 1 92 ? -9.794 0.389 -16.479 1.00 50.41 92 VAL A CA 1
ATOM 738 C C . VAL A 1 92 ? -11.289 0.164 -16.211 1.00 50.41 92 VAL A C 1
ATOM 740 O O . VAL A 1 92 ? -11.976 1.104 -15.830 1.00 50.41 92 VAL A O 1
ATOM 743 N N . ASN A 1 93 ? -11.801 -1.072 -16.305 1.00 44.72 93 ASN A N 1
ATOM 744 C CA . ASN A 1 93 ? -13.254 -1.275 -16.390 1.00 44.72 93 ASN A CA 1
ATOM 745 C C . ASN A 1 93 ? -13.957 -1.817 -15.130 1.00 44.72 93 ASN A C 1
ATOM 747 O O . ASN A 1 93 ? -15.150 -1.592 -14.970 1.00 44.72 93 ASN A O 1
ATOM 751 N N . THR A 1 94 ? -13.273 -2.496 -14.204 1.00 44.28 94 THR A N 1
ATOM 752 C CA . THR A 1 94 ? -13.951 -3.208 -13.093 1.00 44.28 94 THR A CA 1
ATOM 753 C C . THR A 1 94 ? -13.780 -2.564 -11.720 1.00 44.28 94 THR A C 1
ATOM 755 O O . THR A 1 94 ? -14.764 -2.434 -10.999 1.00 44.28 94 THR A O 1
ATOM 758 N N . TYR A 1 95 ? -12.593 -2.071 -11.349 1.00 43.09 95 TYR A N 1
ATOM 759 C CA . TYR A 1 95 ? -12.432 -1.358 -10.067 1.00 43.09 95 TYR A CA 1
ATOM 760 C C . TYR A 1 95 ? -13.030 0.053 -10.090 1.00 43.09 95 TYR A C 1
ATOM 762 O O . TYR A 1 95 ? -13.486 0.538 -9.056 1.00 43.09 95 TYR A O 1
ATOM 770 N N . MET A 1 96 ? -13.093 0.688 -11.266 1.00 42.06 96 MET A N 1
ATOM 771 C CA . MET A 1 96 ? -13.834 1.937 -11.437 1.00 42.06 96 MET A CA 1
ATOM 772 C C . MET A 1 96 ? -15.342 1.677 -11.325 1.00 42.06 96 MET A C 1
ATOM 774 O O . MET A 1 96 ? -15.994 2.367 -10.558 1.00 42.06 96 MET A O 1
ATOM 778 N N . HIS A 1 97 ? -15.885 0.615 -11.932 1.00 40.41 97 HIS A N 1
ATOM 779 C CA . HIS A 1 97 ? -17.295 0.250 -11.734 1.00 40.41 97 HIS A CA 1
ATOM 780 C C . HIS A 1 97 ? -17.620 -0.191 -10.298 1.00 40.41 97 HIS A C 1
ATOM 782 O O . HIS A 1 97 ? -18.684 0.150 -9.805 1.00 40.41 97 HIS A O 1
ATOM 788 N N . ALA A 1 98 ? -16.725 -0.881 -9.585 1.00 41.94 98 ALA A N 1
ATOM 789 C CA . ALA A 1 98 ? -16.979 -1.283 -8.197 1.00 41.94 98 ALA A CA 1
ATOM 790 C C . ALA A 1 98 ? -16.854 -0.120 -7.187 1.00 41.94 98 ALA A C 1
ATOM 792 O O . ALA A 1 98 ? -17.528 -0.133 -6.163 1.00 41.94 98 ALA A O 1
ATOM 793 N N . CYS A 1 99 ? -16.024 0.896 -7.465 1.00 38.81 99 CYS A N 1
ATOM 794 C CA . CYS A 1 99 ? -15.833 2.052 -6.574 1.00 38.81 99 CYS A CA 1
ATOM 795 C C . CYS A 1 99 ? -16.620 3.314 -6.983 1.00 38.81 99 CYS A C 1
ATOM 797 O O . CYS A 1 99 ? -16.827 4.181 -6.137 1.00 38.81 99 CYS A O 1
ATOM 799 N N . MET A 1 100 ? -17.077 3.449 -8.235 1.00 36.97 100 MET A N 1
ATOM 800 C CA . MET A 1 100 ? -17.861 4.616 -8.683 1.00 36.97 100 MET A CA 1
ATOM 801 C C . MET A 1 100 ? -19.308 4.614 -8.180 1.00 36.97 100 MET A C 1
ATOM 803 O O . MET A 1 100 ? -19.941 5.662 -8.212 1.00 36.97 100 MET A O 1
ATOM 807 N N . TYR A 1 101 ? -19.825 3.499 -7.654 1.00 40.09 101 TYR A N 1
ATOM 808 C CA . TYR A 1 101 ? -21.156 3.479 -7.030 1.00 40.09 101 TYR A CA 1
ATOM 809 C C . TYR A 1 101 ? -21.173 3.912 -5.552 1.00 40.09 101 TYR A C 1
ATOM 811 O O . TYR A 1 101 ? -22.244 3.917 -4.956 1.00 40.09 101 TYR A O 1
ATOM 819 N N . VAL A 1 102 ? -20.035 4.291 -4.947 1.00 43.25 102 VAL A N 1
ATOM 820 C CA . VAL A 1 102 ? -19.977 4.632 -3.504 1.00 43.25 102 VAL A CA 1
ATOM 821 C C . VAL A 1 102 ? -19.523 6.071 -3.218 1.00 43.25 102 VAL A C 1
ATOM 823 O O . VAL A 1 102 ? -19.555 6.502 -2.071 1.00 43.25 102 VAL A O 1
ATOM 826 N N . VAL A 1 103 ? -19.167 6.8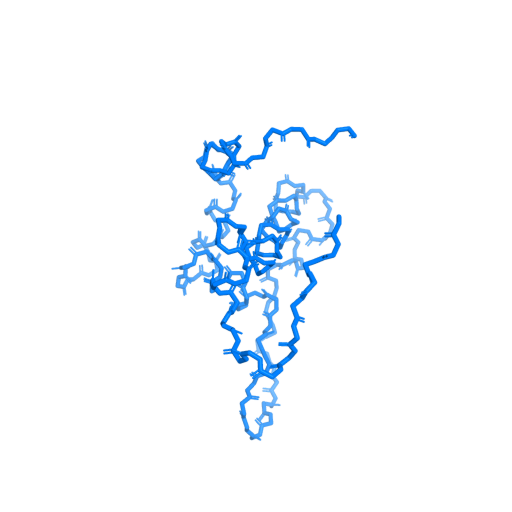77 -4.225 1.00 42.84 103 VAL A N 1
ATOM 827 C CA . VAL A 1 103 ? -18.910 8.312 -3.992 1.00 42.84 103 VAL A CA 1
ATOM 828 C C . VAL A 1 103 ? -19.485 9.170 -5.121 1.00 42.84 103 VAL A C 1
ATOM 830 O O . VAL A 1 103 ? -18.744 9.547 -6.032 1.00 42.84 103 VAL A O 1
ATOM 833 N N . PRO A 1 104 ? -20.788 9.506 -5.088 1.00 39.38 104 PRO A N 1
ATOM 834 C CA . PRO A 1 104 ? -21.236 10.732 -5.719 1.00 39.38 104 PRO A CA 1
ATOM 835 C C . PRO A 1 104 ? -20.730 11.923 -4.886 1.00 39.38 104 PRO A C 1
ATOM 837 O O . PRO A 1 104 ? -20.667 11.863 -3.659 1.00 39.38 104 PRO A O 1
ATOM 840 N N . ASP A 1 105 ? -20.363 12.986 -5.596 1.00 43.69 105 ASP A N 1
ATOM 841 C CA . ASP A 1 105 ? -20.151 14.352 -5.105 1.00 43.69 105 ASP A CA 1
ATOM 842 C C . ASP A 1 105 ? -18.855 14.662 -4.346 1.00 43.69 105 ASP A C 1
ATOM 844 O O . ASP A 1 105 ? -18.796 14.565 -3.126 1.00 43.69 105 ASP A O 1
ATOM 848 N N . TRP A 1 106 ? -17.858 15.166 -5.089 1.00 39.16 106 TRP A N 1
ATOM 849 C CA . TRP A 1 106 ? -16.920 16.201 -4.619 1.00 39.16 106 TRP A CA 1
ATOM 850 C C . TRP A 1 106 ? -16.488 17.105 -5.794 1.00 39.16 106 TRP A C 1
ATOM 852 O O . TRP A 1 106 ? -15.527 16.796 -6.505 1.00 39.16 106 TRP A O 1
ATOM 862 N N . ILE A 1 107 ? -17.230 18.207 -5.977 1.00 36.62 107 ILE A N 1
ATOM 863 C CA . ILE A 1 107 ? -16.658 19.555 -6.170 1.00 36.62 107 ILE A CA 1
ATOM 864 C C . ILE A 1 107 ? -16.427 20.119 -4.769 1.00 36.62 107 ILE A C 1
ATOM 866 O O . ILE A 1 107 ? -17.306 19.883 -3.909 1.00 36.62 107 ILE A O 1
#